Protein AF-A0A2S5A4G7-F1 (afdb_monomer_lite)

pLDDT: mean 72.14, std 14.7, range [36.0, 90.19]

Sequence (121 aa):
MIQLPSNNEIDNVFYKADYLKRIVAGLIDGALIIAFILLILISEILPNEGFPPSFILLFPIIPFLFLALYRLISLFLFNGTLGMKICKLILLNKDLLPLSKQEIINAAFFLLINDVRYYDK

InterPro domains:
  IPR010432 RDD [PF06271] (17-104)

Radius of gyration: 19.38 Å; chains: 1; bounding box: 46×42×59 Å

Structure (mmCIF, N/CA/C/O backbone):
data_AF-A0A2S5A4G7-F1
#
_entry.id   AF-A0A2S5A4G7-F1
#
loop_
_atom_site.group_PDB
_atom_site.id
_atom_site.type_symbol
_atom_site.label_atom_id
_atom_site.label_alt_id
_atom_site.label_comp_id
_atom_site.label_asym_id
_atom_site.label_entity_id
_atom_site.label_seq_id
_atom_site.pdbx_PDB_ins_code
_atom_site.Cartn_x
_atom_site.Cartn_y
_atom_site.Cartn_z
_atom_site.occupancy
_atom_site.B_iso_or_equiv
_atom_site.auth_seq_id
_atom_site.auth_comp_id
_atom_site.auth_asym_id
_atom_site.auth_atom_id
_atom_site.pdbx_PDB_model_num
ATOM 1 N N . MET A 1 1 ? -27.340 -29.941 26.453 1.00 37.50 1 MET A N 1
ATOM 2 C CA . MET A 1 1 ? -26.779 -28.652 26.912 1.00 37.50 1 MET A CA 1
ATOM 3 C C . MET A 1 1 ? -25.684 -28.262 25.943 1.00 37.50 1 MET A C 1
ATOM 5 O O . MET A 1 1 ? -24.734 -29.019 25.812 1.00 37.50 1 MET A O 1
ATOM 9 N N . ILE A 1 2 ? -25.843 -27.155 25.222 1.00 44.00 2 ILE A N 1
ATOM 10 C CA . ILE A 1 2 ? -24.775 -26.611 24.376 1.00 44.00 2 ILE A CA 1
ATOM 11 C C . ILE A 1 2 ? -23.884 -25.800 25.317 1.00 44.00 2 ILE A C 1
ATOM 13 O O . ILE A 1 2 ? -24.341 -24.804 25.874 1.00 44.00 2 ILE A O 1
ATOM 17 N N . GLN A 1 3 ? -22.666 -26.277 25.577 1.00 41.47 3 GLN A N 1
ATOM 18 C CA . GLN A 1 3 ? -21.674 -25.504 26.320 1.00 41.47 3 GLN A CA 1
ATOM 19 C C . GLN A 1 3 ? -21.273 -24.312 25.450 1.00 41.47 3 GLN A C 1
ATOM 21 O O . GLN A 1 3 ? -20.756 -24.491 24.350 1.00 41.47 3 GLN A O 1
ATOM 26 N N . LEU A 1 4 ? -21.584 -23.103 25.916 1.00 41.44 4 LEU A N 1
ATOM 27 C CA . LEU A 1 4 ? -21.126 -21.880 25.270 1.00 41.44 4 LEU A CA 1
ATOM 28 C C . LEU A 1 4 ? -19.616 -21.739 25.525 1.00 41.44 4 LEU A C 1
ATOM 30 O O . LEU A 1 4 ? -19.194 -21.908 26.673 1.00 41.44 4 LEU A O 1
ATOM 34 N N . PRO A 1 5 ? -18.810 -21.463 24.486 1.00 51.75 5 PRO A N 1
ATOM 35 C CA . PRO A 1 5 ? -17.372 -21.279 24.639 1.00 51.75 5 PRO A CA 1
ATOM 36 C C . PRO A 1 5 ? -17.078 -20.106 25.578 1.00 51.75 5 PRO A C 1
ATOM 38 O O . PRO A 1 5 ? -17.834 -19.133 25.641 1.00 51.75 5 PRO A O 1
ATOM 41 N N . SER A 1 6 ? -15.990 -20.212 26.340 1.00 54.31 6 SER A N 1
ATOM 42 C CA . SER A 1 6 ? -15.597 -19.174 27.302 1.00 54.31 6 SER A CA 1
ATOM 43 C C . SER A 1 6 ? -15.246 -17.862 26.581 1.00 54.31 6 SER A C 1
ATOM 45 O O . SER A 1 6 ? -14.753 -17.900 25.454 1.00 54.31 6 SER A O 1
ATOM 47 N N . ASN A 1 7 ? -15.441 -16.698 27.222 1.00 60.59 7 ASN A N 1
ATOM 48 C CA . ASN A 1 7 ? -15.105 -15.385 26.631 1.00 60.59 7 ASN A CA 1
ATOM 49 C C . ASN A 1 7 ? -13.679 -15.340 26.038 1.00 60.59 7 ASN A C 1
ATOM 51 O O . ASN A 1 7 ? -13.476 -14.767 24.975 1.00 60.59 7 ASN A O 1
ATOM 55 N N . ASN A 1 8 ? -12.719 -16.041 26.652 1.00 55.72 8 ASN A N 1
ATOM 56 C CA . ASN A 1 8 ? -11.335 -16.118 26.173 1.00 55.72 8 ASN A CA 1
ATOM 57 C C . ASN A 1 8 ? -11.170 -16.885 24.846 1.00 55.72 8 ASN A C 1
ATOM 59 O O . ASN A 1 8 ? -10.231 -16.628 24.092 1.00 55.72 8 ASN A O 1
ATOM 63 N N . GLU A 1 9 ? -12.038 -17.853 24.551 1.00 51.91 9 GLU A N 1
ATOM 64 C CA . GLU A 1 9 ? -12.031 -18.567 23.268 1.00 51.91 9 GLU A CA 1
ATOM 65 C C . GLU A 1 9 ? -12.679 -17.726 22.173 1.00 51.91 9 GLU A C 1
ATOM 67 O O . GLU A 1 9 ? -12.184 -17.689 21.048 1.00 51.91 9 GLU A O 1
ATOM 72 N N . ILE A 1 10 ? -13.745 -17.007 22.522 1.00 58.41 10 ILE A N 1
ATOM 73 C CA . ILE A 1 10 ? -14.438 -16.086 21.626 1.00 58.41 10 ILE A CA 1
ATOM 74 C C . ILE A 1 10 ? -13.477 -14.969 21.188 1.00 58.41 10 ILE A C 1
ATOM 76 O O . ILE A 1 10 ? -13.284 -14.768 19.988 1.00 58.41 10 ILE A O 1
ATOM 80 N N . ASP A 1 11 ? -12.778 -14.337 22.134 1.00 57.34 11 ASP A N 1
ATOM 81 C CA . ASP A 1 11 ? -11.801 -13.278 21.856 1.00 57.34 11 ASP A CA 1
ATOM 82 C C . ASP A 1 11 ? -10.631 -13.772 20.992 1.00 57.34 11 ASP A C 1
ATOM 84 O O . ASP A 1 11 ? -10.232 -13.106 20.034 1.00 57.34 11 ASP A O 1
ATOM 88 N N . ASN A 1 12 ? -10.119 -14.980 21.255 1.00 57.03 12 ASN A N 1
ATOM 89 C CA . ASN A 1 12 ? -9.060 -15.582 20.442 1.00 57.03 12 ASN A CA 1
ATOM 90 C C . ASN A 1 12 ? -9.521 -15.909 19.016 1.00 57.03 12 ASN A C 1
ATOM 92 O O . ASN A 1 12 ? -8.763 -15.714 18.062 1.00 57.03 12 ASN A O 1
ATOM 96 N N . VAL A 1 13 ? -10.749 -16.402 18.844 1.00 54.09 13 VAL A N 1
ATOM 97 C CA . VAL A 1 13 ? -11.311 -16.710 17.522 1.00 54.09 13 VAL A CA 1
ATOM 98 C C . VAL A 1 13 ? -11.551 -15.426 16.726 1.00 54.09 13 VAL A C 1
ATOM 100 O O . VAL A 1 13 ? -11.178 -15.377 15.552 1.00 54.09 13 VAL A O 1
ATOM 103 N N . PHE A 1 14 ? -12.084 -14.370 17.350 1.00 52.06 14 PHE A N 1
ATOM 104 C CA . PHE A 1 14 ? -12.246 -13.061 16.707 1.00 52.06 14 PHE A CA 1
ATOM 105 C C . PHE A 1 14 ? -10.899 -12.442 16.324 1.00 52.06 14 PHE A C 1
ATOM 107 O O . PHE A 1 14 ? -10.716 -12.043 15.172 1.00 52.06 14 PHE A O 1
ATOM 114 N N . TYR A 1 15 ? -9.921 -12.452 17.233 1.00 57.56 15 TYR A N 1
ATOM 115 C CA . TYR A 1 15 ? -8.583 -11.925 16.964 1.00 57.56 15 TYR A CA 1
ATOM 116 C C . TYR A 1 15 ? -7.879 -12.683 15.832 1.00 57.56 15 TYR A C 1
ATOM 118 O O . TYR A 1 15 ? -7.266 -12.084 14.948 1.00 57.56 15 TYR A O 1
ATOM 126 N N . LYS A 1 16 ? -8.005 -14.013 15.808 1.00 57.75 16 LYS A N 1
ATOM 127 C CA . LYS A 1 16 ? -7.434 -14.865 14.758 1.00 57.75 16 LYS A CA 1
ATOM 128 C C . LYS A 1 16 ? -8.125 -14.657 13.409 1.00 57.75 16 LYS A C 1
ATOM 130 O O . LYS A 1 16 ? -7.448 -14.628 12.380 1.00 57.75 16 LYS A O 1
ATOM 135 N N . ALA A 1 17 ? -9.447 -14.480 13.399 1.00 56.16 17 ALA A N 1
ATOM 136 C CA . ALA A 1 17 ? -10.197 -14.145 12.192 1.00 56.16 17 ALA A CA 1
ATOM 137 C C . ALA A 1 17 ? -9.773 -12.779 11.629 1.00 56.16 17 ALA A C 1
ATOM 139 O O . ALA A 1 17 ? -9.584 -12.647 10.419 1.00 56.16 17 ALA A O 1
ATOM 140 N N . ASP A 1 18 ? -9.550 -11.784 12.486 1.00 73.50 18 ASP A N 1
ATOM 141 C CA . ASP A 1 18 ? -9.066 -10.468 12.064 1.00 73.50 18 ASP A CA 1
ATOM 142 C C . ASP A 1 18 ? -7.597 -10.488 11.630 1.00 73.50 18 ASP A C 1
ATOM 144 O O . ASP A 1 18 ? -7.234 -9.813 10.665 1.00 73.50 18 ASP A O 1
ATOM 148 N N . TYR A 1 19 ? -6.762 -11.328 12.243 1.00 77.06 19 TYR A N 1
ATOM 149 C CA . TYR A 1 19 ? -5.391 -11.563 11.791 1.00 77.06 19 TYR A CA 1
ATOM 150 C C . TYR A 1 19 ? -5.343 -12.160 10.376 1.00 77.06 19 TYR A C 1
ATOM 152 O O . TYR A 1 19 ? -4.619 -11.657 9.516 1.00 77.06 19 TYR A O 1
ATOM 160 N N . LEU A 1 20 ? -6.162 -13.179 10.091 1.00 78.81 20 LEU A N 1
ATOM 161 C CA . LEU A 1 20 ? -6.248 -13.765 8.749 1.00 78.81 20 LEU A CA 1
ATOM 162 C C . LEU A 1 20 ? -6.743 -12.754 7.712 1.00 78.81 20 LEU A C 1
ATOM 164 O O . LEU A 1 20 ? -6.163 -12.663 6.632 1.00 78.81 20 LEU A O 1
ATOM 168 N N . LYS A 1 21 ? -7.760 -11.948 8.040 1.00 81.00 21 LYS A N 1
ATOM 169 C CA . LYS A 1 21 ? -8.226 -10.871 7.152 1.00 81.00 21 LYS A CA 1
ATOM 170 C C . LYS A 1 21 ? -7.114 -9.878 6.827 1.00 81.00 21 LYS A C 1
ATOM 172 O O . LYS A 1 21 ? -7.033 -9.432 5.689 1.00 81.00 21 LYS A O 1
ATOM 177 N N . ARG A 1 22 ? -6.254 -9.533 7.793 1.00 79.62 22 ARG A N 1
ATOM 178 C CA . ARG A 1 22 ? -5.115 -8.622 7.572 1.00 79.62 22 ARG A CA 1
ATOM 179 C C . ARG A 1 22 ? -4.093 -9.219 6.613 1.00 79.62 22 ARG A C 1
ATOM 181 O O . ARG A 1 22 ? -3.643 -8.521 5.710 1.00 79.62 22 ARG A O 1
ATOM 188 N N . ILE A 1 23 ? -3.779 -10.506 6.767 1.00 83.06 23 ILE A N 1
ATOM 189 C CA . ILE A 1 23 ? -2.903 -11.218 5.826 1.00 83.06 23 ILE A CA 1
ATOM 190 C C . ILE A 1 23 ? -3.520 -11.216 4.427 1.00 83.06 23 ILE A C 1
ATO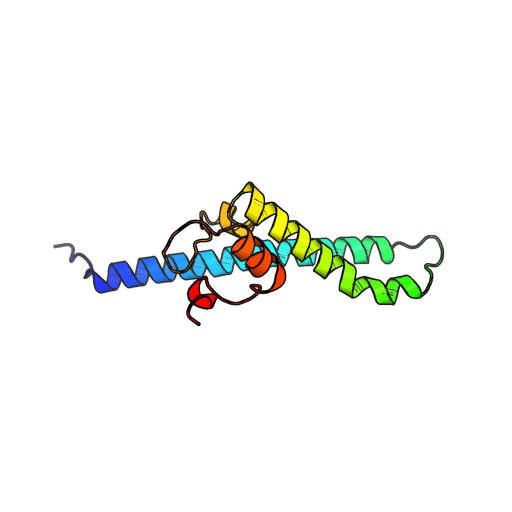M 192 O O . ILE A 1 23 ? -2.850 -10.845 3.470 1.00 83.06 23 ILE A O 1
ATOM 196 N N . VAL A 1 24 ? -4.797 -11.587 4.302 1.00 86.31 24 VAL A N 1
ATOM 197 C CA . VAL A 1 24 ? -5.491 -11.633 3.007 1.00 86.31 24 VAL A CA 1
ATOM 198 C C . VAL A 1 24 ? -5.541 -10.250 2.356 1.00 86.31 24 VAL A C 1
ATOM 200 O O . VAL A 1 24 ? -5.249 -10.137 1.171 1.00 86.31 24 VAL A O 1
ATOM 203 N N . ALA A 1 25 ? -5.827 -9.194 3.120 1.00 86.31 25 ALA A N 1
ATOM 204 C CA . ALA A 1 25 ? -5.779 -7.819 2.630 1.00 86.31 25 ALA A CA 1
ATOM 205 C C . ALA A 1 25 ? -4.390 -7.463 2.077 1.00 86.31 25 ALA A C 1
ATOM 207 O O . ALA A 1 25 ? -4.285 -6.976 0.953 1.00 86.31 25 ALA A O 1
ATOM 208 N N . GLY A 1 26 ? -3.327 -7.784 2.823 1.00 82.25 26 GLY A N 1
ATOM 209 C CA . GLY A 1 26 ? -1.949 -7.579 2.375 1.00 82.25 26 GLY A CA 1
ATOM 210 C C . GLY A 1 26 ? -1.592 -8.390 1.126 1.00 82.25 26 GLY A C 1
ATOM 211 O O . GLY A 1 26 ? -0.910 -7.876 0.245 1.00 82.25 26 GLY A O 1
ATOM 212 N N . LEU A 1 27 ? -2.088 -9.625 1.001 1.00 86.88 27 LEU A N 1
ATOM 213 C CA . LEU A 1 27 ? -1.899 -10.455 -0.194 1.00 86.88 27 LEU A CA 1
ATOM 214 C C . LEU A 1 27 ? -2.625 -9.885 -1.416 1.00 86.88 27 LEU A C 1
ATOM 216 O O . LEU A 1 27 ? -2.073 -9.938 -2.510 1.00 86.88 27 LEU A O 1
ATOM 220 N N . ILE A 1 28 ? -3.826 -9.324 -1.246 1.00 87.94 28 ILE A N 1
ATOM 221 C CA . ILE A 1 28 ? -4.558 -8.656 -2.332 1.00 87.94 28 ILE A CA 1
ATOM 222 C C . ILE A 1 28 ? -3.770 -7.440 -2.826 1.00 87.94 28 ILE A C 1
ATOM 224 O O . ILE A 1 28 ? -3.541 -7.304 -4.028 1.00 87.94 28 ILE A O 1
ATOM 228 N N . ASP A 1 29 ? -3.313 -6.584 -1.909 1.00 84.31 29 ASP A N 1
ATOM 229 C CA . ASP A 1 29 ? -2.493 -5.424 -2.269 1.00 84.31 29 ASP A CA 1
ATOM 230 C C . ASP A 1 29 ? -1.160 -5.860 -2.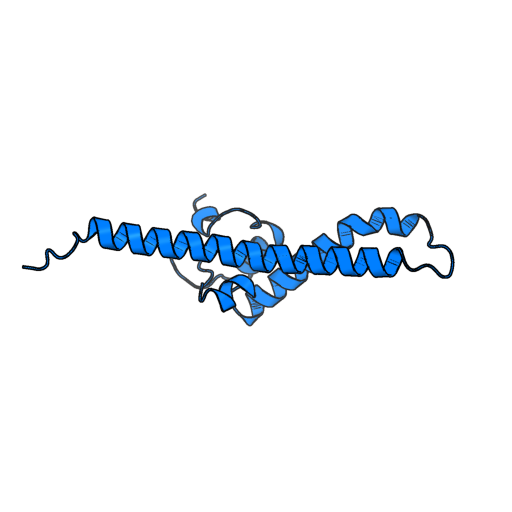907 1.00 84.31 29 ASP A C 1
ATOM 232 O O . ASP A 1 29 ? -0.726 -5.281 -3.902 1.00 84.31 29 ASP A O 1
ATOM 236 N N . GLY A 1 30 ? -0.548 -6.933 -2.399 1.00 83.75 30 GLY A N 1
ATOM 237 C CA . GLY A 1 30 ? 0.642 -7.568 -2.969 1.00 83.75 30 GLY A CA 1
ATOM 238 C C . GLY A 1 30 ? 0.431 -8.080 -4.395 1.00 83.75 30 GLY A C 1
ATOM 239 O O . GLY A 1 30 ? 1.250 -7.828 -5.279 1.00 83.75 30 GLY A O 1
ATOM 240 N N . ALA A 1 31 ? -0.688 -8.759 -4.645 1.00 88.25 31 ALA A N 1
ATOM 241 C CA . ALA A 1 31 ? -1.037 -9.289 -5.957 1.00 88.25 31 ALA A CA 1
ATOM 242 C C . ALA A 1 31 ? -1.249 -8.173 -6.989 1.00 88.25 31 ALA A C 1
ATOM 244 O O . ALA A 1 31 ? -0.820 -8.324 -8.131 1.00 88.25 31 ALA A O 1
ATOM 245 N N . LEU A 1 32 ? -1.837 -7.037 -6.592 1.00 85.44 32 LEU A N 1
ATOM 246 C CA . LEU A 1 32 ? -1.968 -5.861 -7.462 1.00 85.44 32 LEU A CA 1
ATOM 247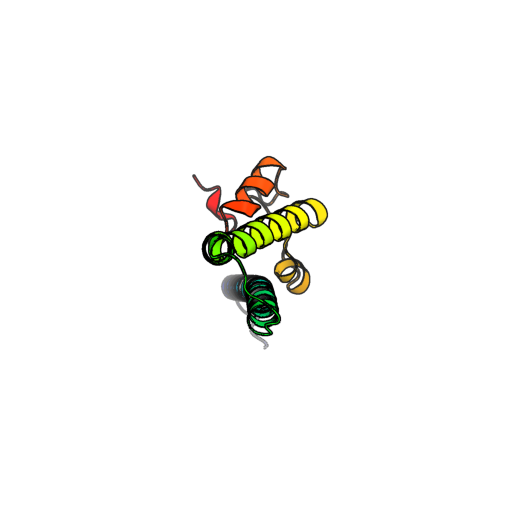 C C . LEU A 1 32 ? -0.605 -5.315 -7.899 1.00 85.44 32 LEU A C 1
ATOM 249 O O . LEU A 1 32 ? -0.426 -4.973 -9.066 1.00 85.44 32 LEU A O 1
ATOM 253 N N . ILE A 1 33 ? 0.368 -5.274 -6.986 1.00 81.56 33 ILE A N 1
ATOM 254 C CA . ILE A 1 33 ? 1.734 -4.829 -7.295 1.00 81.56 33 ILE A CA 1
ATOM 255 C C . ILE A 1 33 ? 2.395 -5.791 -8.276 1.00 81.56 33 ILE A C 1
ATOM 257 O O . ILE A 1 33 ? 2.962 -5.355 -9.275 1.00 81.56 33 ILE A O 1
ATOM 261 N N . ILE A 1 34 ? 2.312 -7.097 -8.009 1.00 85.56 34 ILE A N 1
ATOM 262 C CA . ILE A 1 34 ? 2.893 -8.119 -8.885 1.00 85.56 34 ILE A CA 1
ATOM 263 C C . ILE A 1 34 ? 2.260 -8.035 -10.276 1.00 85.56 34 ILE A C 1
ATOM 265 O O . ILE A 1 34 ? 2.983 -8.025 -11.267 1.00 85.56 34 ILE A O 1
ATOM 269 N N . ALA A 1 35 ? 0.934 -7.907 -10.360 1.00 87.62 35 ALA A N 1
ATOM 270 C CA . ALA A 1 35 ? 0.229 -7.744 -11.627 1.00 87.62 35 ALA A CA 1
ATOM 271 C C . ALA A 1 35 ? 0.697 -6.493 -12.387 1.00 87.62 35 ALA A C 1
ATOM 273 O O . ALA A 1 35 ? 0.924 -6.563 -13.592 1.00 87.62 35 ALA A O 1
ATOM 274 N N . PHE A 1 36 ? 0.902 -5.373 -11.689 1.00 84.06 36 PHE A N 1
ATOM 275 C CA . PHE A 1 36 ? 1.417 -4.144 -12.291 1.00 84.06 36 PHE A CA 1
ATOM 276 C C . PHE A 1 36 ? 2.856 -4.302 -12.804 1.00 84.06 36 PHE A C 1
ATOM 278 O O . PHE A 1 36 ? 3.146 -3.924 -13.937 1.00 84.06 36 PHE A O 1
ATOM 285 N N . ILE A 1 37 ? 3.745 -4.917 -12.017 1.00 82.62 37 ILE A N 1
ATOM 286 C CA . ILE A 1 37 ? 5.128 -5.209 -12.431 1.00 82.62 37 ILE A CA 1
ATOM 287 C C . ILE A 1 37 ? 5.143 -6.112 -13.664 1.00 82.62 37 ILE A C 1
ATOM 289 O O . ILE A 1 37 ? 5.870 -5.838 -14.615 1.00 82.62 37 ILE A O 1
ATOM 293 N N . LEU A 1 38 ? 4.332 -7.173 -13.666 1.00 84.88 38 LEU A N 1
ATOM 294 C CA . LEU A 1 38 ? 4.219 -8.084 -14.802 1.00 84.88 38 LEU A CA 1
ATOM 295 C C . LEU A 1 38 ? 3.694 -7.367 -16.045 1.00 84.88 38 LEU A C 1
ATOM 297 O O . LEU A 1 38 ? 4.196 -7.621 -17.133 1.00 84.88 38 LEU A O 1
ATOM 301 N N . LEU A 1 39 ? 2.730 -6.456 -15.895 1.00 84.69 39 LEU A N 1
ATOM 302 C CA . LEU A 1 39 ? 2.202 -5.677 -17.012 1.00 84.69 39 LEU A CA 1
ATOM 303 C C . LEU A 1 39 ? 3.278 -4.779 -17.631 1.00 84.69 39 LEU A C 1
ATOM 305 O O . LEU A 1 39 ? 3.400 -4.767 -18.853 1.00 84.69 39 LEU A O 1
ATOM 309 N N . ILE A 1 40 ? 4.097 -4.114 -16.806 1.00 78.81 40 ILE A N 1
ATOM 310 C CA . ILE A 1 40 ? 5.257 -3.356 -17.295 1.00 78.81 40 ILE A CA 1
ATOM 311 C C . ILE A 1 40 ? 6.225 -4.306 -18.012 1.00 78.81 40 ILE A C 1
ATOM 313 O O . ILE A 1 40 ? 6.551 -4.075 -19.169 1.00 78.81 40 ILE A O 1
ATOM 317 N N . LEU A 1 41 ? 6.634 -5.415 -17.387 1.00 76.94 41 LEU A N 1
ATOM 318 C CA . LEU A 1 41 ? 7.560 -6.373 -18.010 1.00 76.94 41 LEU A CA 1
ATOM 319 C C . LEU A 1 41 ? 7.056 -6.894 -19.357 1.00 76.94 41 LEU A C 1
ATOM 321 O O . LEU A 1 41 ? 7.825 -6.973 -20.306 1.00 76.94 41 LEU A O 1
ATOM 325 N N . ILE A 1 42 ? 5.772 -7.236 -19.458 1.00 79.81 42 ILE A N 1
ATOM 326 C CA . ILE A 1 42 ? 5.172 -7.721 -20.704 1.00 79.81 42 ILE A CA 1
ATOM 327 C C . ILE A 1 42 ? 5.172 -6.615 -21.763 1.00 79.81 42 ILE A C 1
ATOM 329 O O . ILE A 1 42 ? 5.500 -6.899 -22.914 1.00 79.81 42 ILE A O 1
ATOM 333 N N . SER A 1 43 ? 4.850 -5.370 -21.390 1.00 73.50 43 SER A N 1
ATOM 334 C CA . SER A 1 43 ? 4.921 -4.238 -22.323 1.00 73.50 43 SER A CA 1
ATOM 335 C C . SER A 1 43 ? 6.342 -3.942 -22.808 1.00 73.50 43 SER A C 1
ATOM 337 O O . SER A 1 43 ? 6.499 -3.487 -23.933 1.00 73.50 43 SER A O 1
ATOM 339 N N . GLU A 1 44 ? 7.361 -4.258 -22.006 1.00 68.44 44 GLU A N 1
ATOM 340 C CA . GLU A 1 44 ? 8.774 -4.083 -22.366 1.00 68.44 44 GLU A CA 1
ATOM 341 C C . GLU A 1 44 ? 9.328 -5.263 -23.192 1.00 68.44 44 GLU A C 1
ATOM 343 O O . GLU A 1 44 ? 10.204 -5.083 -24.035 1.00 68.44 44 GLU A O 1
ATOM 348 N N . ILE A 1 45 ? 8.831 -6.487 -22.970 1.00 65.88 45 ILE A N 1
ATOM 349 C CA . ILE A 1 45 ? 9.304 -7.707 -23.653 1.00 65.88 45 ILE A CA 1
ATOM 350 C C . ILE A 1 45 ? 8.704 -7.858 -25.062 1.00 65.88 45 ILE A C 1
ATOM 352 O O . ILE A 1 45 ? 9.288 -8.571 -25.873 1.00 65.88 45 ILE A O 1
ATOM 356 N N . LEU A 1 46 ? 7.580 -7.199 -25.380 1.00 61.25 46 LEU A N 1
ATOM 357 C CA . LEU A 1 46 ? 7.019 -7.100 -26.739 1.00 61.25 46 LEU A CA 1
ATOM 358 C C . LEU A 1 46 ? 7.728 -5.962 -27.503 1.00 61.25 46 LEU A C 1
ATOM 360 O O . LEU A 1 46 ? 7.299 -4.813 -27.407 1.00 61.25 46 LEU A O 1
ATOM 364 N N . PRO A 1 47 ? 8.809 -6.202 -28.265 1.00 61.12 47 PRO A N 1
ATOM 365 C CA . PRO A 1 47 ? 9.633 -5.117 -28.758 1.00 61.12 47 PRO A CA 1
ATOM 366 C C . PRO A 1 47 ? 9.172 -4.705 -30.155 1.00 61.12 47 PRO A C 1
ATOM 368 O O . PRO A 1 47 ? 9.015 -5.540 -31.042 1.00 61.12 47 PRO A O 1
ATOM 371 N N . ASN A 1 48 ? 9.083 -3.403 -30.386 1.00 51.84 48 ASN A N 1
ATOM 372 C CA . ASN A 1 48 ? 9.541 -2.828 -31.641 1.00 51.84 48 ASN A CA 1
ATOM 373 C C . ASN A 1 48 ? 10.416 -1.630 -31.266 1.00 51.84 48 ASN A C 1
ATOM 375 O O . ASN A 1 48 ? 9.914 -0.578 -30.892 1.00 51.84 48 ASN A O 1
ATOM 379 N N . GLU A 1 49 ? 11.727 -1.835 -31.378 1.00 60.25 49 GLU A N 1
ATOM 380 C CA . GLU A 1 49 ? 12.787 -0.820 -31.330 1.00 60.25 49 GLU A CA 1
ATOM 381 C C . GLU A 1 49 ? 13.327 -0.419 -29.946 1.00 60.25 49 GLU A C 1
ATOM 383 O O . GLU A 1 49 ? 12.625 -0.305 -28.948 1.00 60.25 49 GLU A O 1
ATOM 388 N N . GLY A 1 50 ? 14.658 -0.325 -29.894 1.00 58.88 50 GLY A N 1
ATOM 389 C CA . GLY A 1 50 ? 15.481 -0.419 -28.696 1.00 58.88 50 GLY A CA 1
ATOM 390 C C . GLY A 1 50 ? 15.264 0.691 -27.675 1.00 58.88 50 GLY A C 1
ATOM 391 O O . GLY A 1 50 ? 15.363 1.879 -27.978 1.00 58.88 50 GLY A O 1
ATOM 392 N N . PHE A 1 51 ? 15.060 0.280 -26.427 1.00 60.25 51 PHE A N 1
ATOM 393 C CA . PHE A 1 51 ? 15.025 1.196 -25.301 1.00 60.25 51 PHE A CA 1
ATOM 394 C C . PHE A 1 51 ? 16.435 1.632 -24.883 1.00 60.25 51 PHE A C 1
ATOM 396 O O . PHE A 1 51 ? 17.376 0.829 -24.899 1.00 60.25 51 PHE A O 1
ATOM 403 N N . PRO A 1 52 ? 16.600 2.893 -24.450 1.00 66.19 52 PRO A N 1
ATOM 404 C CA . PRO A 1 52 ? 17.847 3.343 -23.869 1.00 66.19 52 PRO A CA 1
ATOM 405 C C . PRO A 1 52 ? 18.109 2.605 -22.542 1.00 66.19 52 PRO A C 1
ATOM 407 O O . PRO A 1 52 ? 17.189 2.408 -21.743 1.00 66.19 52 PRO A O 1
ATOM 410 N N . PRO A 1 53 ? 19.370 2.250 -22.239 1.00 64.19 53 PRO A N 1
ATOM 411 C CA . PRO A 1 53 ? 19.749 1.528 -21.018 1.00 64.19 53 PRO A CA 1
ATOM 412 C C . PRO A 1 53 ? 19.377 2.254 -19.709 1.00 64.19 53 PRO A C 1
ATOM 414 O O . PRO A 1 53 ? 19.397 1.648 -18.640 1.00 64.19 53 PRO A O 1
ATOM 417 N N . SER A 1 54 ? 18.986 3.533 -19.772 1.00 67.94 54 SER A N 1
ATOM 418 C CA . SER A 1 54 ? 18.460 4.299 -18.637 1.00 67.94 54 SER A CA 1
ATOM 419 C C . SER A 1 54 ? 17.156 3.731 -18.062 1.00 67.94 54 SER A C 1
ATOM 421 O O . SER A 1 54 ? 16.889 3.922 -16.876 1.00 67.94 54 SER A O 1
ATOM 423 N N . PHE A 1 55 ? 16.364 2.998 -18.853 1.00 68.44 55 PHE A N 1
ATOM 424 C CA . PHE A 1 55 ? 15.089 2.432 -18.400 1.00 68.44 55 PHE A CA 1
ATOM 425 C C . PHE A 1 55 ? 15.273 1.263 -17.419 1.00 68.44 55 PHE A C 1
ATOM 427 O O . PHE A 1 55 ? 14.519 1.136 -16.457 1.00 68.44 55 PHE A O 1
ATOM 434 N N . ILE A 1 56 ? 16.351 0.485 -17.576 1.00 68.88 56 ILE A N 1
ATOM 435 C CA . ILE A 1 56 ? 16.722 -0.615 -16.666 1.00 68.88 56 ILE A CA 1
ATOM 436 C C . ILE A 1 56 ? 16.983 -0.083 -15.248 1.00 68.88 56 ILE A C 1
ATOM 438 O O . ILE A 1 56 ? 16.647 -0.736 -14.261 1.00 68.88 56 ILE A O 1
ATOM 442 N N . LEU A 1 57 ? 17.542 1.127 -15.137 1.00 67.44 57 LEU A N 1
ATOM 443 C CA . LEU A 1 57 ? 17.855 1.752 -13.851 1.00 67.44 57 LEU A CA 1
ATOM 444 C C . LEU A 1 57 ? 16.604 2.293 -13.134 1.00 67.44 57 LEU A C 1
ATOM 446 O O . LEU A 1 57 ? 16.556 2.317 -11.906 1.00 67.44 57 LEU A O 1
ATOM 450 N N . LEU A 1 58 ? 15.588 2.717 -13.894 1.00 71.69 58 LEU A N 1
ATOM 451 C CA . LEU A 1 58 ? 14.319 3.240 -13.370 1.00 71.69 58 LEU A CA 1
ATOM 452 C C . LEU A 1 58 ? 13.296 2.137 -13.081 1.00 71.69 58 LEU A C 1
ATOM 454 O O . LEU A 1 58 ? 12.405 2.326 -12.250 1.00 71.69 58 LEU A O 1
ATOM 458 N N . PHE A 1 59 ? 13.448 0.979 -13.720 1.00 73.06 59 PHE A N 1
ATOM 459 C CA . PHE A 1 59 ? 12.557 -0.167 -13.596 1.00 73.06 59 PHE A CA 1
ATOM 460 C C . PHE A 1 59 ? 12.247 -0.604 -12.147 1.00 73.06 59 PHE A C 1
ATOM 462 O O . PHE A 1 59 ? 11.080 -0.849 -11.862 1.00 73.06 59 PHE A O 1
ATOM 469 N N . PRO A 1 60 ? 13.196 -0.662 -11.190 1.00 73.62 60 PRO A N 1
ATOM 470 C CA . PRO A 1 60 ? 12.864 -0.988 -9.797 1.00 73.62 60 PRO A CA 1
ATOM 471 C C . PRO A 1 60 ? 12.210 0.174 -9.026 1.00 73.62 60 PRO A C 1
ATOM 473 O O . PRO A 1 60 ? 11.506 -0.055 -8.042 1.00 73.62 60 PRO A O 1
ATOM 476 N N . ILE A 1 61 ? 12.416 1.422 -9.459 1.00 80.75 61 ILE A N 1
ATOM 477 C CA . ILE A 1 61 ? 11.914 2.624 -8.776 1.00 80.75 61 ILE A CA 1
ATOM 478 C C . ILE A 1 61 ? 10.439 2.863 -9.116 1.00 80.75 61 ILE A C 1
ATOM 480 O O . ILE A 1 61 ? 9.652 3.217 -8.237 1.00 80.75 61 ILE A O 1
ATOM 484 N N . ILE A 1 62 ? 10.048 2.649 -10.375 1.00 80.19 62 ILE A N 1
ATOM 485 C CA . ILE A 1 62 ? 8.691 2.925 -10.869 1.00 80.19 62 ILE A CA 1
ATOM 486 C C . ILE A 1 62 ? 7.614 2.134 -10.094 1.00 80.19 62 ILE A C 1
ATOM 488 O O . ILE A 1 62 ? 6.670 2.765 -9.613 1.00 80.19 62 ILE A O 1
ATOM 492 N N . PRO A 1 63 ? 7.732 0.807 -9.878 1.00 78.12 63 PRO A N 1
ATOM 493 C CA . PRO A 1 63 ? 6.766 0.044 -9.089 1.00 78.12 63 PRO A CA 1
ATOM 494 C C . PRO A 1 63 ? 6.698 0.491 -7.629 1.00 78.12 63 PRO A C 1
ATOM 496 O O . PRO A 1 63 ? 5.615 0.518 -7.048 1.00 78.12 63 PRO A O 1
ATOM 499 N N . PHE A 1 64 ? 7.834 0.873 -7.035 1.00 78.44 64 PHE A N 1
ATOM 500 C CA . PHE A 1 64 ? 7.870 1.360 -5.657 1.00 78.44 64 PHE A CA 1
ATOM 501 C C . PHE A 1 64 ? 7.153 2.708 -5.520 1.00 78.44 64 PHE A C 1
ATOM 503 O O . PHE A 1 64 ? 6.346 2.896 -4.609 1.00 78.44 64 PHE A O 1
ATOM 510 N N . LEU A 1 65 ? 7.391 3.631 -6.457 1.00 83.06 65 LEU A N 1
ATOM 511 C CA . LEU A 1 65 ? 6.710 4.923 -6.495 1.00 83.06 65 LEU A CA 1
ATOM 512 C C . LEU A 1 65 ? 5.207 4.755 -6.752 1.00 83.06 65 LEU A C 1
ATOM 514 O O . LEU A 1 65 ? 4.395 5.387 -6.078 1.00 83.06 65 LEU A O 1
ATOM 518 N N . PHE A 1 66 ? 4.837 3.873 -7.683 1.00 83.25 66 PHE A N 1
ATOM 519 C CA . PHE A 1 66 ? 3.443 3.533 -7.954 1.00 83.25 66 PHE A CA 1
ATOM 520 C C . PHE A 1 66 ? 2.751 2.979 -6.706 1.00 83.25 66 PHE A C 1
ATOM 522 O O . PHE A 1 66 ? 1.669 3.443 -6.354 1.00 83.25 66 PHE A O 1
ATOM 529 N N . LEU A 1 67 ? 3.393 2.050 -5.992 1.00 81.75 67 LEU A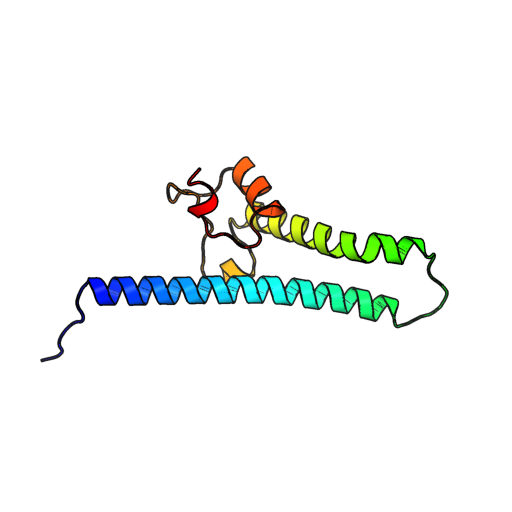 N 1
ATOM 530 C CA . LEU A 1 67 ? 2.879 1.496 -4.742 1.00 81.75 67 LEU A CA 1
ATOM 531 C C . LEU A 1 67 ? 2.677 2.579 -3.680 1.00 81.75 67 LEU A C 1
ATOM 533 O O . LEU A 1 67 ? 1.611 2.650 -3.067 1.00 81.75 67 LEU A O 1
ATOM 537 N N . ALA A 1 68 ? 3.684 3.426 -3.471 1.00 82.94 68 ALA A N 1
ATOM 538 C CA . ALA A 1 68 ? 3.605 4.500 -2.493 1.00 82.94 68 ALA A CA 1
ATOM 539 C C . ALA A 1 68 ? 2.457 5.469 -2.815 1.00 82.94 68 ALA A C 1
ATOM 541 O O . ALA A 1 68 ? 1.684 5.818 -1.924 1.00 82.94 68 ALA A O 1
ATOM 542 N N . LEU A 1 69 ? 2.286 5.840 -4.089 1.00 88.50 69 LEU A N 1
ATOM 543 C CA . LEU A 1 69 ? 1.195 6.705 -4.542 1.00 88.50 69 LEU A CA 1
ATOM 544 C C . LEU A 1 69 ? -0.176 6.035 -4.414 1.00 88.50 69 LEU A C 1
ATOM 546 O O . LEU A 1 69 ? -1.087 6.637 -3.849 1.00 88.50 69 LEU A O 1
ATOM 550 N N . TYR A 1 70 ? -0.325 4.792 -4.879 1.00 88.44 70 TYR A N 1
ATOM 551 C CA . TYR A 1 70 ? -1.556 4.008 -4.728 1.00 88.44 70 TYR A CA 1
ATOM 552 C C . TYR A 1 70 ? -1.990 3.955 -3.263 1.00 88.44 70 TYR A C 1
ATOM 554 O O . TYR A 1 70 ? -3.145 4.238 -2.927 1.00 88.44 70 TYR A O 1
ATOM 562 N N . ARG A 1 71 ? -1.050 3.623 -2.380 1.00 85.69 71 ARG A N 1
ATOM 563 C CA . ARG A 1 71 ? -1.310 3.471 -0.956 1.00 85.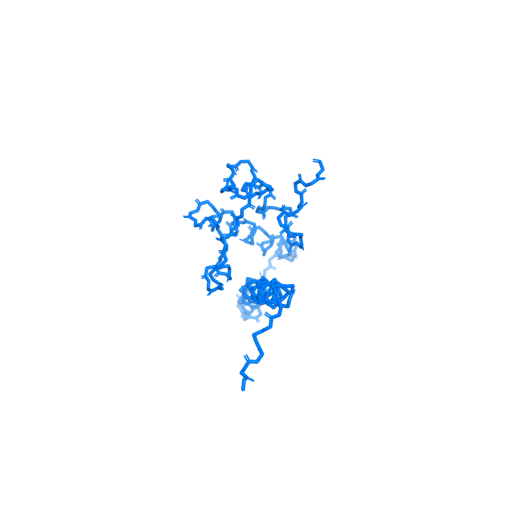69 71 ARG A CA 1
ATOM 564 C C . ARG A 1 71 ? -1.625 4.812 -0.304 1.00 85.69 71 ARG A C 1
ATOM 566 O O . ARG A 1 71 ? -2.579 4.889 0.462 1.00 85.69 71 ARG A O 1
ATOM 573 N N . LEU A 1 72 ? -0.895 5.871 -0.651 1.00 88.38 72 LEU A N 1
ATOM 574 C CA . LEU A 1 72 ? -1.157 7.228 -0.173 1.00 88.38 72 LEU A CA 1
ATOM 575 C C . LEU A 1 72 ? -2.564 7.694 -0.558 1.00 88.38 72 LEU A C 1
ATOM 577 O O . LEU A 1 72 ? -3.326 8.110 0.311 1.00 88.38 72 LEU A O 1
ATOM 581 N N . ILE A 1 73 ? -2.930 7.576 -1.838 1.00 90.19 73 ILE A N 1
ATOM 582 C CA . ILE A 1 73 ? -4.249 7.970 -2.351 1.00 90.19 73 ILE A CA 1
ATOM 583 C C . ILE A 1 73 ? -5.349 7.149 -1.673 1.00 90.19 73 ILE A C 1
ATOM 585 O O . ILE A 1 73 ? -6.347 7.709 -1.220 1.00 90.19 73 ILE A O 1
ATOM 589 N N . SER A 1 74 ? -5.153 5.835 -1.550 1.00 88.88 74 SER A N 1
ATOM 590 C CA . SER A 1 74 ? -6.136 4.949 -0.920 1.00 88.88 74 SER A CA 1
ATOM 591 C C . SER A 1 74 ? -6.349 5.297 0.552 1.00 88.88 74 SER A C 1
ATOM 593 O O . SER A 1 74 ? -7.484 5.409 1.009 1.00 88.88 74 SER A O 1
ATOM 595 N N . LEU A 1 75 ? -5.271 5.554 1.295 1.00 87.19 75 LEU A N 1
ATOM 596 C CA . LEU A 1 75 ? -5.362 5.968 2.692 1.00 87.19 75 LEU A CA 1
ATOM 597 C C . LEU A 1 75 ? -6.031 7.339 2.841 1.00 87.19 75 LEU A C 1
ATOM 599 O O . LEU A 1 75 ? -6.874 7.488 3.718 1.00 87.19 75 LEU A O 1
ATOM 603 N N . PHE A 1 76 ? -5.734 8.303 1.965 1.00 86.12 76 PHE A N 1
ATOM 604 C CA . PHE A 1 76 ? -6.355 9.631 2.005 1.00 86.12 76 PHE A CA 1
ATOM 605 C C . PHE A 1 76 ? -7.855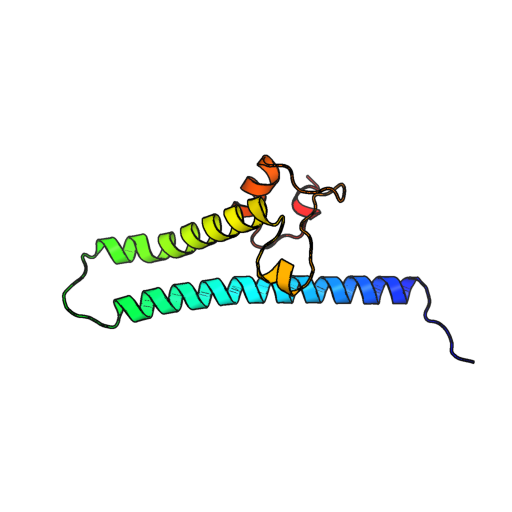 9.619 1.701 1.00 86.12 76 PHE A C 1
ATOM 607 O O . PHE A 1 76 ? -8.612 10.339 2.347 1.00 86.12 76 PHE A O 1
ATOM 614 N N . LEU A 1 77 ? -8.286 8.843 0.705 1.00 86.75 77 LEU A N 1
ATOM 615 C CA . LEU A 1 77 ? -9.685 8.825 0.270 1.00 86.75 77 LEU A CA 1
ATOM 616 C C . LEU A 1 77 ? -10.546 7.880 1.104 1.00 86.75 77 LEU A C 1
ATOM 618 O O . LEU A 1 77 ? -11.737 8.122 1.294 1.00 86.75 77 LEU A O 1
ATOM 622 N N . PHE A 1 78 ? -9.958 6.785 1.579 1.00 83.31 78 PHE A N 1
ATOM 623 C CA . PHE A 1 78 ? -10.722 5.654 2.080 1.00 83.31 78 PHE A CA 1
ATOM 624 C C . PHE A 1 78 ? -10.314 5.190 3.481 1.00 83.31 78 PHE A C 1
ATOM 626 O O . PHE A 1 78 ? -10.964 4.276 3.999 1.00 83.31 78 PHE A O 1
ATOM 633 N N . ASN A 1 79 ? -9.289 5.783 4.108 1.00 80.94 79 ASN A N 1
ATOM 634 C CA . ASN A 1 79 ? -8.713 5.321 5.381 1.00 80.94 79 ASN A CA 1
ATOM 635 C C . ASN A 1 79 ? -8.363 3.816 5.364 1.00 80.94 79 ASN A C 1
ATOM 637 O O . ASN A 1 79 ? -8.547 3.095 6.347 1.00 80.94 79 ASN A O 1
ATOM 641 N N . GLY A 1 80 ? -7.909 3.316 4.213 1.00 82.00 80 GLY A N 1
ATOM 642 C CA . GLY A 1 80 ? -7.531 1.918 4.015 1.00 82.00 80 GLY A CA 1
ATOM 643 C C . GLY A 1 80 ? -7.149 1.634 2.564 1.00 82.00 80 GLY A C 1
ATOM 644 O O . GLY A 1 80 ? -7.492 2.399 1.666 1.00 82.00 80 GLY A O 1
ATOM 645 N N . THR A 1 81 ? -6.437 0.534 2.336 1.00 88.31 81 THR A N 1
ATOM 646 C CA . THR A 1 81 ? -6.110 0.040 0.989 1.00 88.31 81 THR A CA 1
ATOM 647 C C . THR A 1 81 ? -7.270 -0.748 0.377 1.00 88.31 81 THR A C 1
ATOM 649 O O . THR A 1 81 ? -8.259 -1.061 1.048 1.00 88.31 81 THR A O 1
ATOM 652 N N . LEU A 1 82 ? -7.163 -1.100 -0.905 1.00 87.44 82 LEU A N 1
ATOM 653 C CA . LEU A 1 82 ? -8.170 -1.901 -1.598 1.00 87.44 82 LEU A CA 1
ATOM 654 C C . LEU A 1 82 ? -8.320 -3.290 -0.963 1.00 87.44 82 LEU A C 1
ATOM 656 O O . LEU A 1 82 ? -9.448 -3.718 -0.708 1.00 87.44 82 LEU A O 1
ATOM 660 N N . GLY A 1 83 ? -7.209 -3.946 -0.608 1.00 85.69 83 GLY A N 1
ATOM 661 C CA . GLY A 1 83 ? -7.236 -5.192 0.159 1.00 85.69 83 GLY A CA 1
ATOM 662 C C . GLY A 1 83 ? -7.977 -5.039 1.489 1.00 85.69 83 GLY A C 1
ATOM 663 O O . GLY A 1 83 ? -8.844 -5.849 1.823 1.00 85.69 83 GLY A O 1
ATOM 664 N N . MET A 1 84 ? -7.723 -3.947 2.217 1.00 85.56 84 MET A N 1
ATOM 665 C CA . MET A 1 84 ? -8.429 -3.658 3.468 1.00 85.56 84 MET A CA 1
ATOM 666 C C . MET A 1 84 ? -9.927 -3.445 3.251 1.00 85.56 84 MET A C 1
ATOM 668 O O . MET A 1 84 ? -10.729 -3.962 4.024 1.00 85.56 84 MET A O 1
ATOM 672 N N . LYS A 1 85 ? -10.333 -2.747 2.186 1.00 85.81 85 LYS A N 1
ATOM 673 C CA . LYS A 1 85 ? -11.755 -2.547 1.871 1.00 85.81 85 LYS A CA 1
ATOM 674 C C . LYS A 1 85 ? -12.475 -3.845 1.544 1.00 85.81 85 LYS A C 1
ATOM 676 O O . LYS A 1 85 ? -13.570 -4.059 2.064 1.00 85.81 85 LYS A O 1
ATOM 681 N N . ILE A 1 86 ? -11.857 -4.726 0.762 1.00 86.69 86 ILE A N 1
ATOM 682 C CA . ILE A 1 86 ? -12.421 -6.047 0.450 1.00 86.69 86 ILE A CA 1
ATOM 683 C C . ILE A 1 86 ? -12.592 -6.870 1.732 1.00 86.69 86 ILE A C 1
ATOM 685 O O . ILE A 1 86 ? -13.645 -7.464 1.959 1.00 86.69 86 ILE A O 1
ATOM 689 N N . CYS A 1 87 ? -11.594 -6.844 2.615 1.00 83.62 87 CYS A N 1
ATOM 690 C CA . CYS A 1 87 ? -11.630 -7.565 3.886 1.00 83.62 87 CYS A CA 1
ATOM 691 C C . CYS A 1 87 ? -12.405 -6.842 5.005 1.00 83.62 87 CYS A C 1
ATOM 693 O O . CYS A 1 87 ? -12.436 -7.345 6.129 1.00 83.62 87 CYS A O 1
ATOM 695 N N . LYS A 1 88 ? -13.042 -5.696 4.717 1.00 83.38 88 LYS A N 1
ATOM 696 C CA . LYS A 1 88 ? -13.756 -4.840 5.687 1.00 83.38 88 LYS A CA 1
ATOM 697 C C . LYS A 1 88 ? -12.898 -4.445 6.901 1.00 83.38 88 LYS A C 1
ATOM 699 O O . LYS A 1 88 ? -13.386 -4.398 8.027 1.00 83.38 88 LYS A O 1
ATOM 704 N N . LEU A 1 89 ? -11.620 -4.164 6.664 1.00 78.94 89 LEU A N 1
ATOM 705 C CA . LEU A 1 89 ? -10.669 -3.664 7.652 1.00 78.94 89 LEU A CA 1
ATOM 706 C C . LEU A 1 89 ? -10.579 -2.139 7.593 1.00 78.94 89 LEU A C 1
ATOM 708 O O . LEU A 1 89 ? -10.692 -1.529 6.528 1.00 78.94 89 LEU A O 1
ATOM 712 N N . ILE A 1 90 ? -10.329 -1.533 8.750 1.00 75.19 90 ILE A N 1
ATOM 713 C CA . ILE A 1 90 ? -10.114 -0.094 8.901 1.00 75.19 90 ILE A CA 1
ATOM 714 C C . ILE A 1 90 ? -8.705 0.101 9.445 1.00 75.19 90 ILE A C 1
ATOM 716 O O . ILE A 1 90 ? -8.300 -0.610 10.368 1.00 75.19 90 ILE A O 1
ATOM 720 N N . LEU A 1 91 ? -7.953 1.036 8.861 1.00 75.69 91 LEU A N 1
ATOM 721 C CA . LEU A 1 91 ? -6.675 1.433 9.430 1.00 75.69 91 LEU A CA 1
ATOM 722 C C . LEU A 1 91 ? -6.954 2.473 10.512 1.00 75.69 91 LEU A C 1
ATOM 724 O O . LEU A 1 91 ? -7.541 3.520 10.238 1.00 75.69 91 LEU A O 1
ATOM 728 N N . LEU A 1 92 ? -6.559 2.152 11.735 1.00 76.06 92 LEU A N 1
ATOM 729 C CA . LEU A 1 92 ? -6.658 3.037 12.889 1.00 76.06 92 LEU A CA 1
ATOM 730 C C . LEU A 1 92 ? -5.247 3.351 13.385 1.00 76.06 92 LEU A C 1
ATOM 732 O O . LEU A 1 92 ? -4.291 2.714 12.947 1.00 76.06 92 LEU A O 1
ATOM 736 N N . ASN A 1 93 ? -5.113 4.340 14.258 1.00 73.25 93 ASN A N 1
ATOM 737 C CA . ASN A 1 93 ? -3.898 4.606 15.016 1.00 73.25 93 ASN A CA 1
ATOM 738 C C . ASN A 1 93 ? -3.915 3.830 16.351 1.00 73.25 93 ASN A C 1
ATOM 740 O O . ASN A 1 93 ? -4.829 3.046 16.624 1.00 73.25 93 ASN A O 1
ATOM 744 N N . LYS A 1 94 ? -2.899 4.046 17.192 1.00 67.38 94 LYS A N 1
ATOM 745 C CA . LYS A 1 94 ? -2.780 3.399 18.512 1.00 67.38 94 LYS A CA 1
ATOM 746 C C . LYS A 1 94 ? -3.961 3.662 19.451 1.00 67.38 94 LYS A C 1
ATOM 748 O O . LYS A 1 94 ? -4.309 2.800 20.248 1.00 67.38 94 LYS A O 1
ATOM 753 N N . ASP A 1 95 ? -4.603 4.818 19.313 1.00 72.94 95 ASP A N 1
ATOM 754 C CA . ASP A 1 95 ? -5.733 5.240 20.139 1.00 72.94 95 ASP A CA 1
ATOM 755 C C . ASP A 1 95 ? -7.073 4.729 19.575 1.00 72.94 95 ASP A C 1
ATOM 757 O O . ASP A 1 95 ? -8.138 5.164 20.008 1.00 72.94 95 ASP A O 1
ATOM 761 N N . LEU A 1 96 ? -7.033 3.814 18.593 1.00 71.00 96 LEU A N 1
ATOM 762 C CA . LEU A 1 96 ? -8.194 3.301 17.856 1.00 71.00 96 LEU A CA 1
ATOM 763 C C . LEU A 1 96 ? -8.971 4.400 17.108 1.00 71.00 96 LEU A C 1
ATOM 765 O O . LEU A 1 96 ? -10.153 4.240 16.798 1.00 71.00 96 LEU A O 1
ATOM 769 N N . LEU A 1 97 ? -8.301 5.506 16.782 1.00 75.25 97 LEU A N 1
ATOM 770 C CA . LEU A 1 97 ? -8.848 6.622 16.019 1.00 75.25 97 LEU A CA 1
ATOM 771 C C . LEU A 1 97 ? -8.404 6.558 14.548 1.00 75.25 97 LEU A C 1
ATOM 773 O O . LEU A 1 97 ? -7.408 5.908 14.224 1.00 75.25 97 LEU A O 1
ATOM 777 N N . PRO A 1 98 ? -9.120 7.221 13.623 1.00 79.94 98 PRO A N 1
ATOM 778 C CA . PRO A 1 98 ? -8.659 7.381 12.247 1.00 79.94 98 PRO A CA 1
ATOM 779 C C . PRO A 1 98 ? -7.286 8.063 12.190 1.00 79.94 98 PRO A C 1
ATOM 781 O O . PRO A 1 98 ? -7.001 8.950 12.994 1.00 79.94 98 PRO A O 1
ATOM 784 N N . LEU A 1 99 ? -6.458 7.686 11.212 1.00 81.12 99 LEU A N 1
ATOM 785 C CA . LEU A 1 99 ? -5.128 8.274 11.053 1.00 81.12 99 LEU A CA 1
ATOM 786 C C . LEU A 1 99 ? -5.221 9.768 10.726 1.00 81.12 99 LEU A C 1
ATOM 788 O O . LEU A 1 99 ? -5.990 10.200 9.865 1.00 81.12 99 LEU A O 1
ATOM 792 N N . SER A 1 100 ? -4.363 10.553 11.365 1.00 85.56 100 SER A N 1
ATOM 793 C CA . SER A 1 100 ? -4.088 11.930 10.973 1.00 85.56 100 SER A CA 1
ATOM 794 C C . SER A 1 100 ? -3.362 11.988 9.623 1.00 85.56 100 SER A C 1
ATOM 796 O O . SER A 1 100 ? -2.752 11.023 9.162 1.00 85.56 100 SER A O 1
ATOM 798 N N . LYS A 1 101 ? -3.364 13.160 8.978 1.00 84.56 101 LYS A N 1
ATOM 799 C CA . LYS A 1 101 ? -2.703 13.353 7.672 1.00 84.56 101 LYS A CA 1
ATOM 800 C C . LYS A 1 101 ? -1.210 12.997 7.693 1.00 84.56 101 LYS A C 1
ATOM 802 O O . LYS A 1 101 ? -0.697 12.470 6.712 1.00 84.56 101 LYS A O 1
ATOM 807 N N . GLN A 1 102 ? -0.518 13.275 8.800 1.00 83.94 102 GLN A N 1
ATOM 808 C CA . GLN A 1 102 ? 0.899 12.927 8.964 1.00 83.94 102 GLN A CA 1
ATOM 809 C C . GLN A 1 102 ? 1.090 11.415 9.099 1.00 83.94 102 GLN A C 1
ATOM 811 O O . GLN A 1 102 ? 1.980 10.839 8.475 1.00 83.94 102 GLN A O 1
ATOM 816 N N . GLU A 1 103 ? 0.218 10.760 9.861 1.00 81.56 103 GLU A N 1
ATOM 817 C CA . GLU A 1 103 ? 0.225 9.308 10.011 1.00 81.56 103 GLU A CA 1
ATOM 818 C C . GLU A 1 103 ? -0.076 8.605 8.687 1.00 81.56 103 GLU A C 1
ATOM 820 O O . GLU A 1 103 ? 0.575 7.615 8.385 1.00 81.56 103 GLU A O 1
ATOM 825 N N . ILE A 1 104 ? -0.971 9.147 7.854 1.00 83.38 104 ILE A N 1
ATOM 826 C CA . ILE A 1 104 ? -1.257 8.627 6.509 1.00 83.38 104 ILE A CA 1
ATOM 827 C C . ILE A 1 104 ? -0.011 8.649 5.621 1.00 83.38 104 ILE A C 1
ATOM 829 O O . ILE A 1 104 ? 0.277 7.656 4.955 1.00 83.38 104 ILE A O 1
ATOM 833 N N . ILE A 1 105 ? 0.746 9.751 5.620 1.00 83.88 105 ILE A N 1
ATOM 834 C CA . ILE A 1 105 ? 1.989 9.853 4.842 1.00 83.88 105 ILE A CA 1
ATOM 835 C C . ILE A 1 105 ? 2.987 8.805 5.341 1.00 83.88 105 ILE A C 1
ATOM 837 O O . ILE A 1 105 ? 3.474 7.991 4.560 1.00 83.88 105 ILE A O 1
ATOM 841 N N . ASN A 1 106 ? 3.224 8.745 6.651 1.00 81.31 106 ASN A N 1
ATOM 842 C CA . ASN A 1 106 ? 4.139 7.760 7.230 1.00 81.31 106 ASN A CA 1
ATOM 843 C C . ASN A 1 106 ? 3.689 6.323 6.924 1.00 81.31 106 ASN A C 1
ATOM 845 O O . ASN A 1 106 ? 4.497 5.481 6.531 1.00 81.31 106 ASN A O 1
ATOM 849 N N . ALA A 1 107 ? 2.389 6.053 7.025 1.00 79.06 107 ALA A N 1
ATOM 850 C CA . ALA A 1 107 ? 1.808 4.754 6.741 1.00 79.06 107 ALA A CA 1
ATOM 851 C C . ALA A 1 107 ? 1.857 4.387 5.256 1.00 79.06 107 ALA A C 1
ATOM 853 O O . ALA A 1 107 ? 1.907 3.200 4.946 1.00 79.06 107 ALA A O 1
ATOM 854 N N . ALA A 1 108 ? 1.861 5.354 4.339 1.00 80.00 108 ALA A N 1
ATOM 855 C CA . ALA A 1 108 ? 1.986 5.106 2.906 1.00 80.00 108 ALA A CA 1
ATOM 856 C C . ALA A 1 108 ? 3.407 4.685 2.500 1.00 80.00 108 ALA A C 1
ATOM 858 O O . ALA A 1 108 ? 3.548 3.807 1.651 1.00 80.00 108 ALA A O 1
ATOM 859 N N . PHE A 1 109 ? 4.440 5.267 3.122 1.00 75.19 109 PHE A N 1
ATOM 860 C CA . PHE A 1 109 ? 5.841 5.044 2.736 1.00 75.19 109 PHE A CA 1
ATOM 861 C C . PHE A 1 109 ? 6.590 4.019 3.607 1.00 75.19 109 PHE A C 1
ATOM 863 O O . PHE A 1 109 ? 7.455 3.318 3.088 1.00 75.19 109 PHE A O 1
ATOM 870 N N . PHE A 1 110 ? 6.275 3.896 4.904 1.00 66.75 110 PHE A N 1
ATOM 871 C CA . PHE A 1 110 ? 7.085 3.108 5.853 1.00 66.75 110 PHE A CA 1
ATOM 872 C C . PHE A 1 110 ? 6.428 1.814 6.358 1.00 66.75 110 PHE A C 1
ATOM 874 O O . PHE A 1 110 ? 7.128 0.907 6.805 1.00 66.75 110 PHE A O 1
ATOM 881 N N . LEU A 1 111 ? 5.100 1.673 6.286 1.00 58.53 111 LEU A N 1
ATOM 882 C CA . LEU A 1 111 ? 4.384 0.562 6.935 1.00 58.53 111 LEU A CA 1
ATOM 883 C C . LEU A 1 111 ? 4.053 -0.599 5.995 1.00 58.53 111 LEU A C 1
ATOM 885 O O . LEU A 1 111 ? 2.912 -1.035 5.903 1.00 58.53 111 LEU A O 1
ATOM 889 N N . LEU A 1 112 ? 5.027 -1.155 5.283 1.00 51.56 112 LEU A N 1
ATOM 890 C CA . LEU A 1 112 ? 4.754 -2.330 4.441 1.00 51.56 112 LEU A CA 1
ATOM 891 C C . LEU A 1 112 ? 4.489 -3.618 5.246 1.00 51.56 112 LEU A C 1
ATOM 893 O O . LEU A 1 112 ? 3.867 -4.528 4.712 1.00 51.56 112 LEU A O 1
ATOM 897 N N . ILE A 1 113 ? 4.925 -3.697 6.512 1.00 44.28 113 ILE A N 1
ATOM 898 C CA . ILE A 1 113 ? 5.012 -4.981 7.240 1.00 44.28 113 ILE A CA 1
ATOM 899 C C . ILE A 1 113 ? 4.461 -4.933 8.677 1.00 44.28 113 ILE A C 1
ATOM 901 O O . ILE A 1 113 ? 4.044 -5.966 9.195 1.00 44.28 113 ILE A O 1
ATOM 905 N N . ASN A 1 114 ? 4.404 -3.766 9.327 1.00 42.56 114 ASN A N 1
ATOM 906 C CA . ASN A 1 114 ? 3.981 -3.693 10.726 1.00 42.56 114 ASN A CA 1
ATOM 907 C C . ASN A 1 114 ? 2.518 -3.273 10.879 1.00 42.56 114 ASN A C 1
ATOM 909 O O . ASN A 1 114 ? 2.032 -2.343 10.241 1.00 42.56 114 ASN A O 1
ATOM 913 N N . ASP A 1 115 ? 1.834 -4.009 11.751 1.00 49.78 115 ASP A N 1
ATOM 914 C CA . ASP A 1 115 ? 0.517 -3.695 12.290 1.00 49.78 115 ASP A CA 1
ATOM 915 C C . ASP A 1 115 ? 0.505 -2.278 12.902 1.00 49.78 115 ASP A C 1
ATOM 917 O O . ASP A 1 115 ? 1.554 -1.707 13.210 1.00 49.78 115 ASP A O 1
ATOM 921 N N . VAL A 1 116 ? -0.692 -1.739 13.136 1.00 47.97 116 VAL A N 1
ATOM 922 C CA . VAL A 1 116 ? -0.990 -0.410 13.720 1.00 47.97 116 VAL A CA 1
ATOM 923 C C . VAL A 1 116 ? -0.158 -0.072 14.976 1.00 47.97 116 VAL A C 1
ATOM 925 O O . VAL A 1 116 ? 0.056 1.092 15.302 1.00 47.97 116 VAL A O 1
ATOM 928 N N . ARG A 1 117 ? 0.393 -1.095 15.636 1.00 47.97 117 ARG A N 1
ATOM 929 C CA . ARG A 1 117 ? 1.351 -1.029 16.750 1.00 47.97 117 ARG A CA 1
ATOM 930 C C . ARG A 1 117 ? 2.689 -0.343 16.438 1.00 47.97 117 ARG A C 1
ATOM 932 O O . ARG A 1 117 ? 3.508 -0.178 17.331 1.00 47.97 117 ARG A O 1
ATOM 939 N N . TYR A 1 118 ? 2.945 0.097 15.205 1.00 45.16 118 TYR A N 1
ATOM 940 C CA . TYR A 1 118 ? 4.138 0.900 14.892 1.00 45.16 118 TYR A CA 1
ATOM 941 C C . TYR A 1 118 ? 4.230 2.209 15.703 1.00 45.16 118 TYR A C 1
ATOM 943 O O . TYR A 1 118 ? 5.327 2.723 15.905 1.00 45.16 118 TYR A O 1
ATOM 951 N N . TYR A 1 119 ? 3.103 2.726 16.202 1.00 40.53 119 TYR A N 1
ATOM 952 C CA . TYR A 1 119 ? 3.056 3.934 17.032 1.00 40.53 119 TYR A CA 1
ATOM 953 C C . TYR A 1 119 ? 3.323 3.691 18.534 1.00 40.53 119 TYR A C 1
ATOM 955 O O . TYR A 1 119 ? 3.194 4.631 19.318 1.00 40.53 119 TYR A O 1
ATOM 963 N N . ASP A 1 120 ? 3.717 2.474 18.936 1.00 38.28 120 ASP A N 1
ATOM 964 C CA . ASP A 1 120 ? 4.092 2.111 20.320 1.00 38.28 120 ASP A CA 1
ATOM 965 C C . ASP A 1 120 ? 5.534 2.523 20.706 1.00 38.28 120 ASP A C 1
ATOM 967 O O . ASP A 1 120 ? 6.106 1.980 21.652 1.00 38.28 120 ASP A O 1
ATOM 971 N N . LYS A 1 121 ? 6.149 3.469 19.984 1.00 36.00 121 LYS A N 1
ATOM 972 C CA . LYS A 1 121 ? 7.418 4.094 20.393 1.00 36.00 121 LYS A CA 1
ATOM 973 C C . LYS A 1 121 ? 7.208 5.519 20.874 1.00 36.00 121 LYS A C 1
ATOM 975 O O . LYS A 1 121 ? 6.504 6.277 20.170 1.00 36.00 121 LYS A O 1
#

Organism: NCBI:txid2079460

Foldseek 3Di:
DPDDDDPVVVVVVVVVLVVVLVVQLLVVLVVVLVVVLVVVVVVVVPDDDDDDPVVVVCSVVVSLVVQLVQQLVCCVPPQDHPSCVVSVHHQAAPVRHRDDNVRSNCCSNPVSDDHNCPPVD

Secondary structure (DSSP, 8-state):
---PPPHHHHHHHHHHHHHHHHHHHHHHHHHHHHHHHHHHHHHHHS-SSPPPTHHHHHTTHHHHHHHHHHHHHHHHHHSS-HHHHHTT---B-TTSSBPPHHHHHHHHHT-SS--GGGG--